Protein AF-A0A2H0SHB3-F1 (afdb_monomer)

Sequence (161 aa):
MRKYKLNNYGFGLVEIVVAVSIISFSIFSLFFIFELSLRAERRTTNNIKASFLLEEGVEVVKIMRDSGWTVSLGSLSSGIDYYLVFDGVSWQVSLIPSLVDNFFERKLIIDDVLRDANDDISDSGVVDSDTKEVTLYVSWQEAGVTTTRSISSYVTNIFNN

Solvent-accessible surface area (backbone atoms only — not comparable to full-atom values): 9254 Å² total; per-residue (Å²): 136,89,81,81,81,83,78,78,89,67,56,66,64,57,52,50,52,52,51,50,49,55,52,50,54,53,51,53,52,50,52,53,53,52,54,53,49,53,51,52,49,52,53,49,52,50,53,51,52,45,50,51,53,45,54,50,48,55,51,49,53,48,51,36,41,75,75,24,25,55,81,38,69,59,61,56,64,62,77,41,75,30,16,81,44,74,79,86,85,52,77,44,78,35,80,61,89,53,55,51,92,80,59,34,38,48,41,36,33,38,34,75,33,25,26,34,98,85,72,44,83,41,102,52,67,47,76,41,82,51,35,33,37,38,38,35,37,34,34,36,80,52,100,91,38,81,45,75,49,73,50,74,47,79,50,64,63,87,74,84,72

Nearest PDB structures (foldseek):
  7tj9-assembly1_B  TM=3.244E-01  e=6.128E+00  Homo sapiens
  4uv3-assembly1_A  TM=2.327E-01  e=8.603E+00  Escherichia coli str. K-12 substr. MC4100

Radius of gyration: 30.63 Å; Cα contacts (8 Å, |Δi|>4): 211; chains: 1; bounding box: 82×26×97 Å

Mean predicted aligned error: 6.49 Å

Structure (mmCIF, N/CA/C/O backbone):
data_AF-A0A2H0SHB3-F1
#
_entry.id   AF-A0A2H0SHB3-F1
#
loop_
_atom_site.group_PDB
_atom_site.id
_atom_site.type_symbol
_atom_site.label_atom_id
_atom_site.label_alt_id
_atom_site.label_comp_id
_atom_site.label_asym_id
_atom_site.label_entity_id
_atom_site.label_seq_id
_atom_site.pdbx_PDB_ins_code
_atom_site.Cartn_x
_atom_site.Cartn_y
_atom_site.Cartn_z
_atom_site.occupancy
_atom_site.B_iso_or_equiv
_atom_site.auth_seq_id
_atom_site.auth_comp_id
_atom_site.auth_asym_id
_atom_site.auth_atom_id
_atom_site.pdbx_PDB_model_num
ATOM 1 N N . MET A 1 1 ? -62.628 8.164 65.314 1.00 48.97 1 MET A N 1
ATOM 2 C CA . MET A 1 1 ? -61.727 7.277 64.542 1.00 48.97 1 MET A CA 1
ATOM 3 C C . MET A 1 1 ? -60.528 8.107 64.083 1.00 48.97 1 MET A C 1
ATOM 5 O O . MET A 1 1 ? -60.706 9.013 63.279 1.00 48.97 1 MET A O 1
ATOM 9 N N . ARG A 1 2 ? -59.344 7.920 64.680 1.00 47.12 2 ARG A N 1
ATOM 10 C CA . ARG A 1 2 ? -58.163 8.768 64.428 1.00 47.12 2 ARG A CA 1
ATOM 11 C C . ARG A 1 2 ? -57.398 8.199 63.225 1.00 47.12 2 ARG A C 1
ATOM 13 O O . ARG A 1 2 ? -56.888 7.089 63.310 1.00 47.12 2 ARG A O 1
ATOM 20 N N . LYS A 1 3 ? -57.378 8.914 62.094 1.00 55.50 3 LYS A N 1
ATOM 21 C CA . LYS A 1 3 ? -56.615 8.516 60.897 1.00 55.50 3 LYS A CA 1
ATOM 22 C C . LYS A 1 3 ? -55.153 8.924 61.078 1.00 55.50 3 LYS A C 1
ATOM 24 O O . LYS A 1 3 ? -54.865 10.108 61.238 1.00 55.50 3 LYS A O 1
ATOM 29 N N . TYR A 1 4 ? -54.245 7.956 61.065 1.00 56.03 4 TYR A N 1
ATOM 30 C CA . TYR A 1 4 ? -52.807 8.212 61.072 1.00 56.03 4 TYR A CA 1
ATOM 31 C C . TYR A 1 4 ? -52.355 8.579 59.653 1.00 56.03 4 TYR A C 1
ATOM 33 O O . TYR A 1 4 ? -52.638 7.851 58.703 1.00 56.03 4 TYR A O 1
ATOM 41 N N . LYS A 1 5 ? -51.682 9.725 59.501 1.00 59.91 5 LYS A N 1
ATOM 42 C CA . LYS A 1 5 ? -50.974 10.096 58.268 1.00 59.91 5 LYS A CA 1
ATOM 43 C C . LYS A 1 5 ? -49.658 9.315 58.253 1.00 59.91 5 LYS A C 1
ATOM 45 O O . LYS A 1 5 ? -48.811 9.547 59.111 1.00 59.91 5 LYS A O 1
ATOM 50 N N . LEU A 1 6 ? -49.508 8.377 57.320 1.00 61.97 6 LEU A N 1
ATOM 51 C CA . LEU A 1 6 ? -48.226 7.722 57.062 1.00 61.97 6 LEU A CA 1
ATOM 52 C C . LEU A 1 6 ? -47.294 8.752 56.411 1.00 61.97 6 LEU A C 1
ATOM 54 O O . LEU A 1 6 ? -47.655 9.382 55.420 1.00 61.97 6 LEU A O 1
ATOM 58 N N . ASN A 1 7 ? -46.130 8.968 57.011 1.00 59.81 7 ASN A N 1
ATOM 59 C CA . ASN A 1 7 ? -45.128 9.907 56.524 1.00 59.81 7 ASN A CA 1
ATOM 60 C C . ASN A 1 7 ? -44.180 9.190 55.540 1.00 59.81 7 ASN A C 1
ATOM 62 O O . ASN A 1 7 ? -43.504 8.237 55.920 1.00 59.81 7 ASN A O 1
ATOM 66 N N . ASN A 1 8 ? -44.118 9.658 54.286 1.00 63.38 8 ASN A N 1
ATOM 67 C CA . ASN A 1 8 ? -43.374 9.058 53.161 1.00 63.38 8 ASN A CA 1
ATOM 68 C C . ASN A 1 8 ? -41.850 9.340 53.179 1.00 63.38 8 ASN A C 1
ATOM 70 O O . ASN A 1 8 ? -41.254 9.624 52.142 1.00 63.38 8 ASN A O 1
ATOM 74 N N . TYR A 1 9 ? -41.180 9.265 54.330 1.00 59.94 9 TYR A N 1
ATOM 75 C CA . TYR A 1 9 ? -39.759 9.649 54.452 1.00 59.94 9 TYR A CA 1
ATOM 76 C C . TYR A 1 9 ? -38.737 8.615 53.928 1.00 59.94 9 TYR A C 1
ATOM 78 O O . TYR A 1 9 ? -37.556 8.714 54.239 1.00 59.94 9 TYR A O 1
ATOM 86 N N . GLY A 1 10 ? -39.160 7.642 53.112 1.00 61.91 10 GLY A N 1
ATOM 87 C CA . GLY A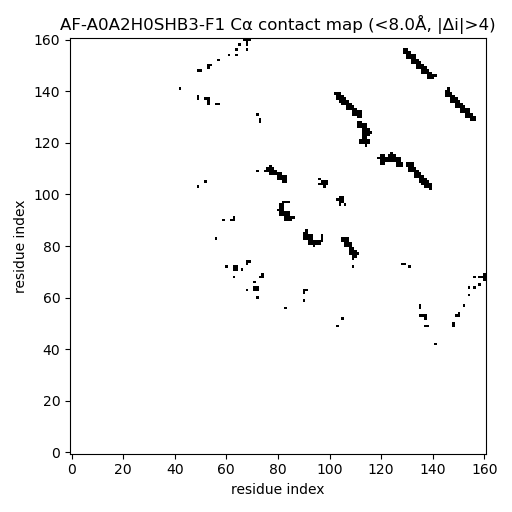 1 10 ? -38.279 6.617 52.525 1.00 61.91 10 GLY A CA 1
ATOM 88 C C . GLY A 1 10 ? -38.216 6.592 50.992 1.00 61.91 10 GLY A C 1
ATOM 89 O O . GLY A 1 10 ? -37.333 5.945 50.440 1.00 61.91 10 GLY A O 1
ATOM 90 N N . PHE A 1 11 ? -39.118 7.288 50.288 1.00 73.75 11 PHE A N 1
ATOM 91 C CA . PHE A 1 11 ? -39.250 7.160 48.827 1.00 73.75 11 PHE A CA 1
ATOM 92 C C . PHE A 1 11 ? -38.209 7.984 48.043 1.00 73.75 11 PHE A C 1
ATOM 94 O O . PHE A 1 11 ? -37.759 7.560 46.983 1.00 73.75 11 PHE A O 1
ATOM 101 N N . GLY A 1 12 ? -37.751 9.116 48.593 1.00 83.19 12 GLY A N 1
ATOM 102 C CA . GLY A 1 12 ? -36.795 10.004 47.913 1.00 83.19 12 GLY A CA 1
ATOM 103 C C . GLY A 1 12 ? -35.398 9.400 47.714 1.00 83.19 12 GLY A C 1
ATOM 104 O O . GLY A 1 12 ? -34.744 9.680 46.716 1.00 83.19 12 GLY A O 1
ATOM 105 N N . LEU A 1 13 ? -34.949 8.522 48.619 1.00 85.81 13 LEU A N 1
ATOM 106 C CA . LEU A 1 13 ? -33.674 7.806 48.464 1.00 85.81 13 LEU A CA 1
ATOM 107 C C . LEU A 1 13 ? -33.702 6.862 47.257 1.00 85.81 13 LEU A C 1
ATOM 109 O O . LEU A 1 13 ? -32.741 6.810 46.495 1.00 85.81 13 LEU A O 1
ATOM 113 N N . VAL A 1 14 ? -34.816 6.151 47.060 1.00 88.88 14 VAL A N 1
ATOM 114 C CA . VAL A 1 14 ? -35.002 5.251 45.913 1.00 88.88 14 VAL A CA 1
ATOM 115 C C . VAL A 1 14 ? -35.024 6.048 44.611 1.00 88.88 14 VAL A C 1
ATOM 117 O O . VAL A 1 14 ? -34.369 5.663 43.649 1.00 88.88 14 VAL A O 1
ATOM 120 N N . GLU A 1 15 ? -35.712 7.188 44.589 1.00 88.50 15 GLU A N 1
ATOM 121 C CA . GLU A 1 15 ? -35.773 8.068 43.420 1.00 88.50 15 GLU A CA 1
ATOM 122 C C . GLU A 1 15 ? -34.396 8.626 43.033 1.00 88.50 15 GLU A C 1
ATOM 124 O O . GLU A 1 15 ? -34.030 8.587 41.859 1.00 88.50 15 GLU A O 1
ATOM 129 N N . ILE A 1 16 ? -33.585 9.049 44.010 1.00 93.25 16 ILE A N 1
ATOM 130 C CA . ILE A 1 16 ? -32.200 9.485 43.768 1.00 93.25 16 ILE A CA 1
ATOM 131 C C . ILE A 1 16 ? -31.364 8.340 43.190 1.00 93.25 16 ILE A C 1
ATOM 133 O O . ILE A 1 16 ? -30.634 8.548 42.225 1.00 93.25 16 ILE A O 1
ATOM 137 N N . VAL A 1 17 ? -31.478 7.126 43.735 1.00 94.94 17 VAL A N 1
ATOM 138 C CA . VAL A 1 17 ? -30.737 5.962 43.221 1.00 94.94 17 VAL A CA 1
ATOM 139 C C . VAL A 1 17 ? -31.135 5.651 41.778 1.00 94.94 17 VAL A C 1
ATOM 141 O O . VAL A 1 17 ? -30.262 5.404 40.944 1.00 94.94 17 VAL A O 1
ATOM 144 N N . VAL A 1 18 ? -32.428 5.707 41.454 1.00 94.88 18 VAL A N 1
ATOM 145 C CA . VAL A 1 18 ? -32.920 5.508 40.084 1.00 94.88 18 VAL A CA 1
ATOM 146 C C . VAL A 1 18 ? -32.402 6.609 39.156 1.00 94.88 18 VAL A C 1
ATOM 148 O O . VAL A 1 18 ? -31.876 6.300 38.088 1.00 94.88 18 VAL A O 1
ATOM 151 N N . ALA A 1 19 ? -32.474 7.875 39.571 1.00 95.25 19 ALA A N 1
ATOM 152 C CA . ALA A 1 19 ? -31.987 9.003 38.783 1.00 95.25 19 ALA A CA 1
ATOM 153 C C . ALA A 1 19 ? -30.479 8.895 38.504 1.00 95.25 19 ALA A C 1
ATOM 155 O O . ALA A 1 19 ? -30.051 9.012 37.355 1.00 95.25 19 ALA A O 1
ATOM 156 N N . VAL A 1 20 ? -29.678 8.597 39.532 1.00 96.69 20 VAL A N 1
ATOM 157 C CA . VAL A 1 20 ? -28.231 8.374 39.395 1.00 96.69 20 VAL A CA 1
ATOM 158 C C . VAL A 1 20 ? -27.957 7.198 38.465 1.00 96.69 20 VAL A C 1
ATOM 160 O O . VAL A 1 20 ? -27.113 7.321 37.586 1.00 96.69 20 VAL A O 1
ATOM 163 N N . SER A 1 21 ? -28.707 6.100 38.583 1.00 96.75 21 SER A N 1
ATOM 164 C CA . SER A 1 21 ? -28.545 4.936 37.703 1.00 96.75 21 SER A CA 1
ATOM 165 C C . SER A 1 21 ? -28.758 5.312 36.235 1.00 96.75 21 SER A C 1
ATOM 167 O O . SER A 1 21 ? -27.916 4.998 35.396 1.00 96.75 21 SER A O 1
ATOM 169 N N . ILE A 1 22 ? -29.835 6.038 35.918 1.00 97.19 22 ILE A N 1
ATOM 170 C CA . ILE A 1 22 ? -30.144 6.476 34.546 1.00 97.19 22 ILE A CA 1
ATOM 171 C C . ILE A 1 22 ? -29.034 7.383 33.996 1.00 97.19 22 ILE A C 1
ATOM 173 O O . ILE A 1 22 ? -28.588 7.206 32.857 1.00 97.19 22 ILE A O 1
ATOM 177 N N . ILE A 1 23 ? -28.557 8.330 34.810 1.00 97.38 23 ILE A N 1
ATOM 178 C CA . ILE A 1 23 ? -27.470 9.239 34.428 1.00 97.38 23 ILE A CA 1
ATOM 179 C C . ILE A 1 23 ? -26.179 8.449 34.189 1.00 97.38 23 ILE A C 1
ATOM 181 O O . ILE A 1 23 ? -25.534 8.632 33.159 1.00 97.38 23 ILE A O 1
ATOM 185 N N . SER A 1 24 ? -25.823 7.526 35.083 1.00 97.19 24 SER A N 1
ATOM 186 C CA . SER A 1 24 ? -24.633 6.685 34.939 1.00 97.19 24 SER A CA 1
ATOM 187 C C . SER A 1 24 ? -24.687 5.827 33.675 1.00 97.19 24 SER A C 1
ATOM 189 O O . SER A 1 24 ? -23.719 5.818 32.918 1.00 97.19 24 SER A O 1
ATOM 191 N N . PHE A 1 25 ? -25.814 5.166 33.388 1.00 97.56 25 PHE A N 1
ATOM 192 C CA . PHE A 1 25 ? -25.984 4.397 32.148 1.00 97.56 25 PHE A CA 1
ATOM 193 C C . PHE A 1 25 ? -25.808 5.265 30.899 1.00 97.56 25 PHE A C 1
ATOM 195 O O . PHE A 1 25 ? -25.151 4.846 29.947 1.00 97.56 25 PHE A O 1
ATOM 202 N N . SER A 1 26 ? -26.346 6.485 30.922 1.00 97.56 26 SER A N 1
ATOM 203 C CA . SER A 1 26 ? -26.208 7.440 29.817 1.00 97.56 26 SER A CA 1
ATOM 204 C C . SER A 1 26 ? -24.755 7.879 29.616 1.00 97.56 26 SER A C 1
ATOM 206 O O . SER A 1 26 ? -24.288 8.005 28.491 1.00 97.56 26 SER A O 1
ATOM 208 N N . ILE A 1 27 ? -24.004 8.074 30.698 1.00 97.88 27 ILE A N 1
ATOM 209 C CA . ILE A 1 27 ? -22.581 8.421 30.620 1.00 97.88 27 ILE A CA 1
ATOM 210 C C . ILE A 1 27 ? -21.766 7.245 30.057 1.00 97.88 27 ILE A C 1
ATOM 212 O O . ILE A 1 27 ? -20.931 7.445 29.176 1.00 97.88 27 ILE A O 1
ATOM 216 N N . PHE A 1 28 ? -22.025 6.013 30.508 1.00 97.94 28 PHE A N 1
ATOM 217 C CA . PHE A 1 28 ? -21.331 4.827 29.994 1.00 97.94 28 PHE A CA 1
ATOM 218 C C . PHE A 1 28 ? -21.587 4.588 28.503 1.00 97.94 28 PHE A C 1
ATOM 220 O O . PHE A 1 28 ? -20.657 4.235 27.777 1.00 97.94 28 PHE A O 1
ATOM 227 N N . SER A 1 29 ? -22.815 4.809 28.024 1.00 97.62 29 SER A N 1
ATOM 228 C CA . SER A 1 29 ? -23.120 4.660 26.597 1.00 97.62 29 SER A CA 1
ATOM 229 C C . SER A 1 29 ? -22.378 5.690 25.742 1.00 97.62 29 SER A C 1
ATOM 231 O O . SER A 1 29 ? -21.839 5.337 24.692 1.00 97.62 29 SER A O 1
ATOM 233 N N . LEU A 1 30 ? -22.260 6.934 26.214 1.00 97.88 30 LEU A N 1
ATOM 234 C CA . LEU A 1 30 ? -21.475 7.969 25.538 1.00 97.88 30 LEU A CA 1
ATOM 235 C C . LEU A 1 30 ? -19.984 7.626 25.493 1.00 97.88 30 LEU A C 1
ATOM 237 O O . LEU A 1 30 ? -19.363 7.788 24.443 1.00 97.88 30 LEU A O 1
ATOM 241 N N . PHE A 1 31 ? -19.416 7.106 26.585 1.00 97.81 31 PHE A N 1
ATOM 242 C CA . PHE A 1 31 ? -18.022 6.652 26.594 1.00 97.81 31 PHE A CA 1
ATOM 243 C C . PHE A 1 31 ? -17.771 5.537 25.577 1.00 97.81 31 PHE A C 1
ATOM 245 O O . PHE A 1 31 ? -16.775 5.580 24.856 1.00 97.81 31 PHE A O 1
ATOM 252 N N . PHE A 1 32 ? -18.693 4.580 25.472 1.00 97.50 32 PHE A N 1
ATOM 253 C CA . PHE A 1 32 ? -18.594 3.506 24.488 1.00 97.50 32 PHE A CA 1
ATOM 254 C C . PHE A 1 32 ? -18.628 4.033 23.045 1.00 97.50 32 PHE A C 1
ATOM 256 O O . PHE A 1 32 ? -17.798 3.649 22.220 1.00 97.50 32 PHE A O 1
ATOM 263 N N . ILE A 1 33 ? -19.551 4.953 22.737 1.00 97.81 33 ILE A N 1
ATOM 264 C CA . ILE A 1 33 ? -19.640 5.578 21.407 1.00 97.81 33 ILE A CA 1
ATOM 265 C C . ILE A 1 33 ? -18.370 6.371 21.096 1.00 97.81 33 ILE A C 1
ATOM 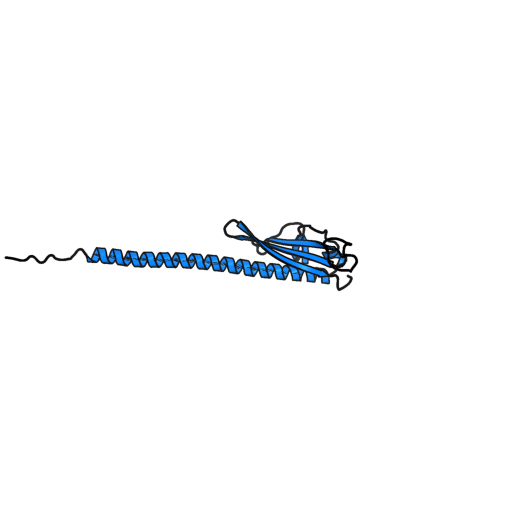267 O O . ILE A 1 33 ? -17.852 6.295 19.985 1.00 97.81 33 ILE A O 1
ATOM 271 N N . PHE A 1 34 ? -17.845 7.112 22.070 1.00 97.88 34 PHE A N 1
ATOM 272 C CA . PHE A 1 34 ? -16.616 7.877 21.898 1.00 97.88 34 PHE A CA 1
ATOM 273 C C . PHE A 1 34 ? -15.422 6.975 21.561 1.00 97.88 34 PHE A C 1
ATOM 275 O O . PHE A 1 34 ? -14.674 7.261 20.625 1.00 97.88 34 PHE A O 1
ATOM 282 N N . GLU A 1 35 ? -15.272 5.848 22.259 1.00 96.94 35 GLU A N 1
ATOM 283 C CA . GLU A 1 35 ? -14.223 4.876 21.955 1.00 96.94 35 GLU A CA 1
ATOM 284 C C . GLU A 1 35 ? -14.382 4.279 20.548 1.00 96.94 35 GLU A C 1
ATOM 286 O O . GLU A 1 35 ? -13.403 4.166 19.805 1.00 96.94 35 GLU A O 1
ATOM 291 N N . LEU A 1 36 ? -15.613 3.936 20.157 1.00 96.81 36 LEU A N 1
ATOM 292 C CA . LEU A 1 36 ? -15.907 3.439 18.814 1.00 96.81 36 LEU A CA 1
ATOM 293 C C . LEU A 1 36 ? -15.520 4.463 17.736 1.00 96.81 36 LEU A C 1
ATOM 295 O O . LEU A 1 36 ? -14.879 4.096 16.750 1.00 96.81 36 LEU A O 1
ATOM 299 N N . SER A 1 37 ? -15.844 5.739 17.948 1.00 97.81 37 SER A N 1
ATOM 300 C CA . SER A 1 37 ? -15.488 6.834 17.041 1.00 97.81 37 SER A CA 1
ATOM 301 C C . SER A 1 37 ? -13.975 6.997 16.902 1.00 97.81 37 SER A C 1
ATOM 303 O O . SER A 1 37 ? -13.477 7.050 15.780 1.00 97.81 37 SER A O 1
ATOM 305 N N . LEU A 1 38 ? -13.220 6.980 18.007 1.00 96.62 38 LEU A N 1
ATOM 306 C CA . LEU A 1 38 ? -11.753 7.062 17.961 1.00 96.62 38 LEU A CA 1
ATOM 307 C C . LEU A 1 38 ? -11.126 5.884 17.204 1.00 96.62 38 LEU A C 1
ATOM 309 O O . LEU A 1 38 ? -10.149 6.052 16.471 1.00 96.62 38 LEU A O 1
ATOM 313 N N . ARG A 1 39 ? -11.673 4.674 17.364 1.00 94.94 39 ARG A N 1
ATOM 314 C CA . ARG A 1 39 ? -11.215 3.496 16.612 1.00 94.94 39 ARG A CA 1
ATOM 315 C C . ARG A 1 39 ? -11.500 3.650 15.114 1.00 94.94 39 ARG A C 1
ATOM 317 O O . ARG A 1 39 ? -10.623 3.361 14.301 1.00 94.94 39 ARG A O 1
ATOM 324 N N . ALA A 1 40 ? -12.687 4.137 14.751 1.00 96.12 40 ALA A N 1
ATOM 325 C CA . ALA A 1 40 ? -13.062 4.396 13.361 1.00 96.12 40 ALA A CA 1
ATOM 326 C C . ALA A 1 40 ? -12.196 5.494 12.715 1.00 96.12 40 ALA A C 1
ATOM 328 O O . ALA A 1 40 ? -11.764 5.351 11.569 1.00 96.12 40 ALA A O 1
ATOM 329 N N . GLU A 1 41 ? -11.878 6.553 13.458 1.00 97.12 41 GLU A N 1
ATOM 330 C CA . GLU A 1 41 ? -11.008 7.642 13.009 1.00 97.12 41 GLU A CA 1
ATOM 331 C C . GLU A 1 41 ? -9.574 7.161 12.749 1.00 97.12 41 GLU A C 1
ATOM 333 O O . GLU A 1 41 ? -9.008 7.439 11.689 1.00 97.12 41 GLU A O 1
ATOM 338 N N . ARG A 1 42 ? -8.999 6.370 13.667 1.00 94.50 42 ARG A N 1
ATOM 339 C CA . ARG A 1 42 ? -7.661 5.777 13.488 1.00 94.50 42 ARG A CA 1
ATOM 340 C C . ARG A 1 42 ? -7.604 4.870 12.264 1.00 94.50 42 ARG A C 1
ATOM 342 O O . ARG A 1 42 ? -6.675 4.975 11.469 1.00 94.50 42 ARG A O 1
ATOM 349 N N . ARG A 1 43 ? -8.623 4.027 12.077 1.00 95.38 43 ARG A N 1
ATOM 350 C CA . ARG A 1 43 ? -8.755 3.169 10.892 1.00 95.38 43 ARG A CA 1
ATOM 351 C C . ARG A 1 43 ? -8.821 3.989 9.608 1.00 95.38 43 ARG A C 1
ATOM 353 O O . ARG A 1 43 ? -8.135 3.681 8.637 1.00 95.38 43 ARG A O 1
ATOM 360 N N . THR A 1 44 ? -9.622 5.049 9.595 1.00 96.75 44 THR A N 1
ATOM 361 C CA . THR A 1 44 ? -9.749 5.937 8.430 1.00 96.75 44 THR A CA 1
ATOM 362 C C . THR A 1 44 ? -8.420 6.619 8.118 1.00 96.75 44 THR A C 1
ATOM 364 O O . THR A 1 44 ? -7.954 6.566 6.984 1.00 96.75 44 THR A O 1
ATOM 367 N N . THR A 1 45 ? -7.755 7.160 9.139 1.00 97.06 45 THR A N 1
ATOM 368 C CA . THR A 1 45 ? -6.422 7.765 9.017 1.00 97.06 45 THR A CA 1
ATOM 369 C C . THR A 1 45 ? -5.400 6.782 8.447 1.00 97.06 45 THR A C 1
ATOM 371 O O . THR A 1 45 ? -4.660 7.138 7.534 1.00 97.06 45 THR A O 1
ATOM 374 N N . ASN A 1 46 ? -5.371 5.537 8.931 1.00 97.06 46 ASN A N 1
ATOM 375 C CA . ASN A 1 46 ? -4.447 4.520 8.424 1.00 97.06 46 ASN A CA 1
ATOM 376 C C . ASN A 1 46 ? -4.724 4.164 6.958 1.00 97.06 46 ASN A C 1
ATOM 378 O O . ASN A 1 46 ? -3.781 4.045 6.183 1.00 97.06 46 ASN A O 1
ATOM 382 N N . ASN A 1 47 ? -5.995 4.059 6.552 1.00 96.88 47 ASN A N 1
ATOM 383 C CA . ASN A 1 47 ? -6.348 3.826 5.147 1.00 96.88 47 ASN A CA 1
ATOM 384 C C . ASN A 1 47 ? -5.927 4.997 4.242 1.00 96.88 47 ASN A C 1
ATOM 386 O O . ASN A 1 47 ? -5.422 4.766 3.144 1.00 96.88 47 ASN A O 1
ATOM 390 N N . ILE A 1 48 ? -6.098 6.242 4.700 1.00 97.94 48 ILE A N 1
ATOM 391 C CA . ILE A 1 48 ? -5.657 7.437 3.965 1.00 97.94 48 ILE A CA 1
ATOM 392 C C . ILE A 1 48 ? -4.131 7.434 3.813 1.00 97.94 48 ILE A C 1
ATOM 394 O O . ILE A 1 48 ? -3.629 7.574 2.703 1.00 97.94 48 ILE A O 1
ATOM 398 N N . LYS A 1 49 ? -3.389 7.199 4.904 1.00 98.06 49 LYS A N 1
ATOM 399 C CA . LYS A 1 49 ? -1.921 7.098 4.868 1.00 98.06 49 LYS A CA 1
ATOM 400 C C . LYS A 1 49 ? -1.446 5.992 3.931 1.00 98.06 49 LYS A C 1
ATOM 402 O O . LYS A 1 49 ? -0.564 6.233 3.119 1.00 98.06 49 LYS A O 1
ATOM 407 N N . ALA A 1 50 ? -2.053 4.808 3.999 1.00 98.12 50 ALA A N 1
ATOM 408 C CA . ALA A 1 50 ? -1.713 3.709 3.104 1.00 98.12 50 ALA A CA 1
ATOM 409 C C . ALA A 1 50 ? -1.954 4.066 1.629 1.00 98.12 50 ALA A C 1
ATOM 411 O O . ALA A 1 50 ? -1.140 3.713 0.785 1.00 98.12 50 ALA A O 1
ATOM 412 N N . SE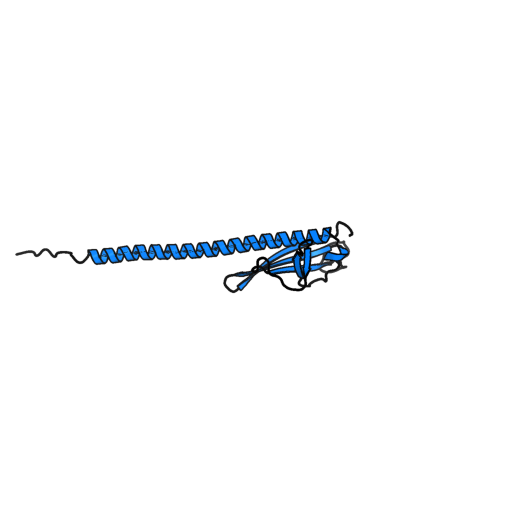R A 1 51 ? -3.026 4.805 1.326 1.00 98.12 51 SER A N 1
ATOM 413 C CA . SER A 1 51 ? -3.314 5.272 -0.038 1.00 98.12 51 SER A CA 1
ATOM 414 C C . SER A 1 51 ? -2.255 6.263 -0.528 1.00 98.12 51 SER A C 1
ATOM 416 O O . SER A 1 51 ? -1.718 6.083 -1.615 1.00 98.12 51 SER A O 1
ATOM 418 N N . PHE A 1 52 ? -1.862 7.234 0.304 1.00 98.12 52 PHE A N 1
ATOM 419 C CA . PHE A 1 52 ? -0.764 8.147 -0.030 1.00 98.12 52 PHE A CA 1
ATOM 420 C C . PHE A 1 52 ? 0.573 7.423 -0.215 1.00 98.12 52 PHE A C 1
ATOM 422 O O . PHE A 1 52 ? 1.319 7.756 -1.126 1.00 98.12 52 PHE A O 1
ATOM 429 N N . LEU A 1 53 ? 0.872 6.406 0.599 1.00 97.94 53 LEU A N 1
ATOM 430 C CA . LEU A 1 53 ? 2.096 5.610 0.453 1.00 97.94 53 LEU A CA 1
ATOM 431 C C . LEU A 1 53 ? 2.123 4.784 -0.838 1.00 97.94 53 LEU A C 1
ATOM 433 O O . LEU A 1 53 ? 3.206 4.556 -1.386 1.00 97.94 53 LEU A O 1
ATOM 437 N N . LEU A 1 54 ? 0.958 4.328 -1.308 1.00 98.50 54 LEU A N 1
ATOM 438 C CA . LEU A 1 54 ? 0.809 3.660 -2.601 1.00 98.50 54 LEU A CA 1
ATOM 439 C C . LEU A 1 54 ? 1.037 4.642 -3.754 1.00 98.50 54 LEU A C 1
ATOM 441 O O . LEU A 1 54 ? 1.822 4.340 -4.649 1.00 98.50 54 LEU A O 1
ATOM 445 N N . GLU A 1 55 ? 0.406 5.819 -3.708 1.00 97.38 55 GLU A N 1
ATOM 446 C CA . GLU A 1 55 ? 0.602 6.882 -4.703 1.00 97.38 55 GLU A CA 1
ATOM 447 C C . GLU A 1 55 ? 2.065 7.338 -4.759 1.00 97.38 55 GLU A C 1
ATOM 449 O O . GLU A 1 55 ? 2.662 7.371 -5.834 1.00 97.38 55 GLU A O 1
ATOM 454 N N . GLU A 1 56 ? 2.680 7.598 -3.603 1.00 96.56 56 GLU A N 1
ATOM 455 C CA . GLU A 1 56 ? 4.105 7.920 -3.502 1.00 96.56 56 GLU A CA 1
ATOM 456 C C . GLU A 1 56 ? 4.960 6.808 -4.114 1.00 96.56 56 GLU A C 1
ATOM 458 O O . GLU A 1 56 ? 5.876 7.093 -4.876 1.00 96.56 56 GLU A O 1
ATOM 463 N N . GLY A 1 57 ? 4.646 5.538 -3.839 1.00 96.75 57 GLY A N 1
ATOM 464 C CA . GLY A 1 57 ? 5.368 4.408 -4.417 1.00 96.75 57 GLY A CA 1
ATOM 465 C C . GLY A 1 57 ? 5.340 4.404 -5.949 1.00 96.75 57 GLY A C 1
ATOM 466 O O . GLY A 1 57 ? 6.370 4.157 -6.574 1.00 96.75 57 GLY A O 1
ATOM 467 N N . VAL A 1 58 ? 4.193 4.716 -6.561 1.00 96.94 58 VAL A N 1
ATOM 468 C CA . VAL A 1 58 ? 4.069 4.800 -8.026 1.00 96.94 58 VAL A CA 1
ATOM 469 C C . VAL A 1 58 ? 4.919 5.947 -8.573 1.00 96.94 58 VAL A C 1
ATOM 471 O O . VAL A 1 58 ? 5.600 5.784 -9.585 1.00 96.94 58 VAL A O 1
ATOM 474 N N . GLU A 1 59 ? 4.927 7.096 -7.899 1.00 96.44 59 GLU A N 1
ATOM 475 C CA . GLU A 1 59 ? 5.769 8.229 -8.294 1.00 96.44 59 GLU A CA 1
ATOM 476 C C . GLU A 1 59 ? 7.261 7.933 -8.114 1.00 96.44 59 GLU A C 1
ATOM 478 O O . GLU A 1 59 ? 8.060 8.275 -8.982 1.00 96.44 59 GLU A O 1
ATOM 483 N N . VAL A 1 60 ? 7.651 7.214 -7.059 1.00 96.50 60 VAL A N 1
ATOM 484 C CA . VAL A 1 60 ? 9.031 6.743 -6.871 1.00 96.50 60 VAL A CA 1
ATOM 485 C C . VAL A 1 60 ? 9.468 5.851 -8.029 1.00 96.50 60 VAL A C 1
ATOM 487 O O . VAL A 1 60 ? 10.549 6.045 -8.580 1.00 96.50 60 VAL A O 1
ATOM 490 N N . VAL A 1 61 ? 8.621 4.913 -8.450 1.00 96.56 61 VAL A N 1
ATOM 491 C CA . VAL A 1 61 ? 8.902 4.045 -9.601 1.00 96.56 61 VAL A CA 1
ATOM 492 C C . VAL A 1 61 ? 9.082 4.872 -10.881 1.00 96.56 61 VAL A C 1
ATOM 494 O O . VAL A 1 61 ? 10.005 4.612 -11.652 1.00 96.56 61 VAL A O 1
ATOM 497 N N . LYS A 1 62 ? 8.266 5.912 -11.097 1.00 95.38 62 LYS A N 1
ATOM 498 C CA . LYS A 1 62 ? 8.445 6.838 -12.230 1.00 95.38 62 LYS A CA 1
ATOM 499 C C . LYS A 1 62 ? 9.744 7.637 -12.124 1.00 95.38 62 LYS A C 1
ATOM 501 O O . LYS A 1 62 ? 10.446 7.760 -13.118 1.00 95.38 62 LYS A O 1
ATOM 506 N N . ILE A 1 63 ? 10.112 8.121 -10.938 1.00 95.31 63 ILE A N 1
ATOM 507 C CA . ILE A 1 63 ? 11.400 8.796 -10.713 1.00 95.31 63 ILE A CA 1
ATOM 508 C C . ILE A 1 63 ? 12.566 7.856 -11.048 1.00 95.31 63 ILE A C 1
ATOM 510 O O . ILE A 1 63 ? 13.538 8.280 -11.675 1.00 95.31 63 ILE A O 1
ATOM 514 N N . MET A 1 64 ? 12.475 6.579 -10.663 1.00 94.75 64 MET A N 1
ATOM 515 C CA . MET A 1 64 ? 13.489 5.575 -10.991 1.00 94.75 64 MET A CA 1
ATOM 516 C C . MET A 1 64 ? 13.589 5.348 -12.504 1.00 94.75 64 MET A C 1
ATOM 518 O O . MET A 1 64 ? 14.695 5.402 -13.037 1.00 94.75 64 MET A O 1
ATOM 522 N N . ARG A 1 65 ? 12.451 5.198 -13.203 1.00 94.94 65 ARG A N 1
ATOM 523 C CA . ARG A 1 65 ? 12.403 5.165 -14.678 1.00 94.94 65 ARG A CA 1
ATOM 524 C C . ARG A 1 65 ? 13.130 6.373 -15.270 1.00 94.94 65 ARG A C 1
ATOM 526 O O . ARG A 1 65 ? 13.997 6.209 -16.121 1.00 94.94 65 ARG A O 1
ATOM 533 N N . ASP A 1 66 ? 12.780 7.574 -14.821 1.00 94.44 66 ASP A N 1
ATOM 534 C CA . ASP A 1 66 ? 13.304 8.829 -15.372 1.00 94.44 66 ASP A CA 1
ATOM 535 C C . ASP A 1 66 ? 14.814 8.964 -15.134 1.00 94.44 66 ASP A C 1
ATOM 537 O O . ASP A 1 66 ? 15.527 9.530 -15.962 1.00 94.44 66 ASP A O 1
ATOM 541 N N . SER A 1 67 ? 15.314 8.394 -14.035 1.00 92.19 67 SER A N 1
ATOM 542 C CA . SER A 1 67 ? 16.736 8.408 -13.674 1.00 92.19 67 SER A CA 1
ATOM 543 C C . SER A 1 67 ? 17.588 7.418 -14.483 1.00 92.19 67 SER A C 1
ATOM 545 O O . SER A 1 67 ? 18.811 7.553 -14.492 1.00 92.19 67 SER A O 1
ATOM 547 N N . GLY A 1 68 ? 16.973 6.448 -15.166 1.00 93.56 68 GLY A N 1
ATOM 548 C CA . GLY A 1 68 ? 17.656 5.476 -16.023 1.00 93.56 68 GLY A CA 1
ATOM 549 C C . GLY A 1 68 ? 16.951 4.125 -16.018 1.00 93.56 68 GLY A C 1
ATOM 550 O O . GLY A 1 68 ? 17.080 3.376 -15.048 1.00 93.56 68 GLY A O 1
ATOM 551 N N . TRP A 1 69 ? 16.230 3.786 -17.087 1.00 94.50 69 TRP A N 1
ATOM 552 C CA . TRP A 1 69 ? 15.457 2.545 -17.190 1.00 94.50 69 TRP A CA 1
ATOM 553 C C . TRP A 1 69 ? 16.335 1.302 -17.064 1.00 94.50 69 TRP A C 1
ATOM 555 O O . TRP A 1 69 ? 16.080 0.442 -16.217 1.00 94.50 69 TRP A O 1
ATOM 565 N N . THR A 1 70 ? 17.400 1.234 -17.865 1.00 92.12 70 THR A N 1
ATOM 566 C CA . THR A 1 70 ? 18.246 0.039 -18.006 1.00 92.12 70 THR A CA 1
ATOM 567 C C . THR A 1 70 ? 18.922 -0.365 -16.693 1.00 92.12 70 THR A C 1
ATOM 569 O O . THR A 1 70 ? 19.092 -1.550 -16.422 1.00 92.12 70 THR A O 1
ATOM 572 N N . VAL A 1 71 ? 19.297 0.613 -15.864 1.00 88.62 71 VAL A N 1
ATOM 573 C CA . VAL A 1 71 ? 19.986 0.394 -14.577 1.00 88.62 71 VAL A CA 1
ATOM 574 C C . VAL A 1 71 ? 19.035 0.279 -13.386 1.00 88.62 71 VAL A C 1
ATOM 576 O O . VAL A 1 71 ? 19.464 -0.120 -12.306 1.00 88.62 71 VAL A O 1
ATOM 579 N N . SER A 1 72 ? 17.764 0.645 -13.563 1.00 90.19 72 SER A N 1
ATOM 580 C CA . SER A 1 72 ? 16.735 0.564 -12.529 1.00 90.19 72 SER A CA 1
ATOM 581 C C . SER A 1 72 ? 15.730 -0.533 -12.883 1.00 90.19 72 SER A C 1
ATOM 583 O O . SER A 1 72 ? 16.082 -1.710 -12.828 1.00 90.19 72 SER A O 1
ATOM 585 N N . LEU A 1 73 ? 14.509 -0.169 -13.280 1.00 90.19 73 LEU A N 1
ATOM 586 C CA . LEU A 1 73 ? 13.380 -1.069 -13.520 1.00 90.19 73 LEU A CA 1
ATOM 587 C C . LEU A 1 73 ? 13.688 -2.164 -14.549 1.00 90.19 73 LEU A C 1
ATOM 589 O O . LEU A 1 73 ? 13.280 -3.303 -14.351 1.00 90.19 73 LEU A O 1
ATOM 593 N N . GLY A 1 74 ? 14.434 -1.847 -15.611 1.00 88.44 74 GLY A N 1
ATOM 594 C CA . GLY A 1 74 ? 14.778 -2.801 -16.667 1.00 88.44 74 GLY A CA 1
ATOM 595 C C . GLY A 1 74 ? 15.737 -3.914 -16.227 1.00 88.44 74 GLY A C 1
ATOM 596 O O . GLY A 1 74 ? 15.788 -4.957 -16.873 1.00 88.44 74 GLY A O 1
ATOM 597 N N . SER A 1 75 ? 16.475 -3.717 -15.128 1.00 90.75 75 SER A N 1
ATOM 598 C CA . SER A 1 75 ? 17.420 -4.707 -14.581 1.00 90.75 75 SER A CA 1
ATOM 599 C C . SER A 1 75 ? 16.825 -5.613 -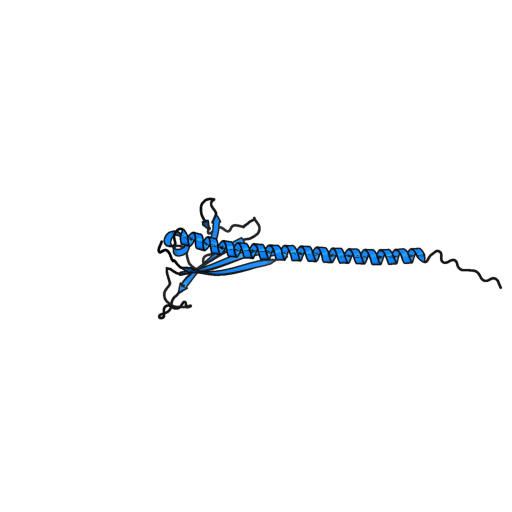13.499 1.00 9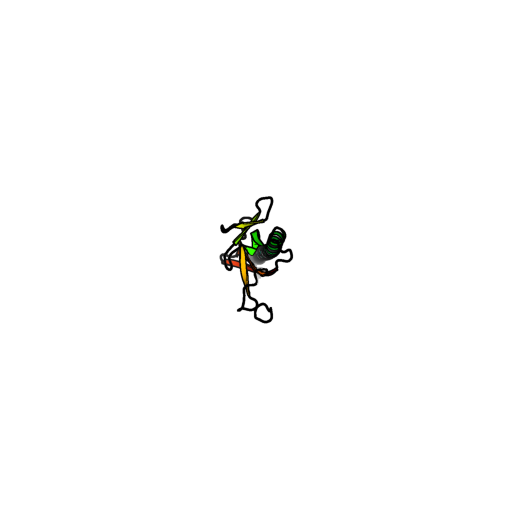0.75 75 SER A C 1
ATOM 601 O O . SER A 1 75 ? 17.466 -6.584 -13.089 1.00 90.75 75 SER A O 1
ATOM 603 N N . LEU A 1 76 ? 15.628 -5.285 -13.007 1.00 94.00 76 LEU A N 1
ATOM 604 C CA . LEU A 1 76 ? 14.979 -6.011 -11.920 1.00 94.00 76 LEU A CA 1
ATOM 605 C C . LEU A 1 76 ? 14.289 -7.271 -12.452 1.00 94.00 76 LEU A C 1
ATOM 607 O O . LEU A 1 76 ? 13.744 -7.290 -13.553 1.00 94.00 76 LEU A O 1
ATOM 611 N N . SER A 1 77 ? 14.326 -8.335 -11.654 1.00 95.50 77 SER A N 1
ATOM 612 C CA . SER A 1 77 ? 13.732 -9.621 -12.010 1.00 95.50 77 SER A CA 1
ATOM 613 C C . SER A 1 77 ? 12.222 -9.602 -11.786 1.00 95.50 77 SER A C 1
ATOM 615 O O . SER A 1 77 ? 11.758 -9.154 -10.736 1.00 95.50 77 SER A O 1
ATOM 617 N N . SER A 1 78 ? 11.475 -10.165 -12.736 1.00 96.31 78 SER A N 1
ATOM 618 C CA . SER A 1 78 ? 10.022 -10.324 -12.635 1.00 96.31 78 SER A CA 1
ATOM 619 C C . SER A 1 78 ? 9.612 -11.141 -11.403 1.00 96.31 78 SER A C 1
ATOM 621 O O . SER A 1 78 ? 10.256 -12.141 -11.072 1.00 96.31 78 SER A O 1
ATOM 623 N N . GLY A 1 79 ? 8.514 -10.752 -10.754 1.00 95.94 79 GLY A N 1
ATOM 624 C CA . GLY A 1 79 ? 7.860 -11.511 -9.684 1.00 95.94 79 GLY A CA 1
ATOM 625 C C . GLY A 1 79 ? 8.603 -11.534 -8.345 1.00 95.94 79 GLY A C 1
ATOM 626 O O . GLY A 1 79 ? 8.260 -12.329 -7.467 1.00 95.94 79 GLY A O 1
ATOM 627 N N . ILE A 1 80 ? 9.632 -10.700 -8.174 1.00 97.06 80 ILE A N 1
ATOM 628 C CA . ILE A 1 80 ? 10.400 -10.607 -6.929 1.00 97.06 80 ILE A CA 1
ATOM 629 C C . ILE A 1 80 ? 9.837 -9.515 -6.016 1.00 97.06 80 ILE A C 1
ATOM 631 O O . ILE A 1 80 ? 9.464 -8.430 -6.459 1.00 97.06 80 ILE A O 1
ATOM 635 N N . ASP A 1 81 ? 9.825 -9.815 -4.716 1.00 97.00 81 ASP A N 1
ATOM 636 C CA . ASP A 1 81 ? 9.487 -8.869 -3.659 1.00 97.00 81 ASP A CA 1
ATOM 637 C C . ASP A 1 81 ? 10.642 -7.881 -3.431 1.00 97.00 81 ASP A C 1
ATOM 639 O O . ASP A 1 81 ? 11.724 -8.238 -2.956 1.00 97.00 81 ASP A O 1
ATOM 643 N N . TYR A 1 82 ? 10.379 -6.617 -3.742 1.00 97.12 82 TYR A N 1
ATOM 644 C CA . TYR A 1 82 ? 11.291 -5.495 -3.590 1.00 97.12 82 TYR A CA 1
ATOM 645 C C . TYR A 1 82 ? 10.765 -4.467 -2.582 1.00 97.12 82 TYR A C 1
ATOM 647 O O . TYR A 1 82 ? 9.567 -4.361 -2.323 1.00 97.12 82 TYR A O 1
ATOM 655 N N . TYR A 1 83 ? 11.670 -3.658 -2.037 1.00 96.56 83 TYR A N 1
ATOM 656 C CA . TYR A 1 83 ? 11.379 -2.623 -1.047 1.00 96.56 83 TYR A CA 1
ATOM 657 C C . TYR A 1 83 ? 12.008 -1.295 -1.458 1.00 96.56 83 TYR A C 1
ATOM 659 O O . TYR A 1 83 ? 13.175 -1.247 -1.844 1.00 96.56 83 TYR A O 1
ATOM 667 N N . LEU A 1 84 ? 11.238 -0.212 -1.364 1.00 94.75 84 LEU A N 1
ATOM 668 C CA . LEU A 1 84 ? 11.690 1.132 -1.729 1.00 94.75 84 LEU A CA 1
ATOM 669 C C . LEU A 1 84 ? 12.455 1.778 -0.572 1.00 94.75 84 LEU A C 1
ATOM 671 O O . LEU A 1 84 ? 11.918 1.915 0.530 1.00 94.75 84 LEU A O 1
ATOM 675 N N . VAL A 1 85 ? 13.683 2.220 -0.834 1.00 93.12 85 VAL A N 1
ATOM 676 C CA . VAL A 1 85 ? 14.558 2.872 0.148 1.00 93.12 85 VA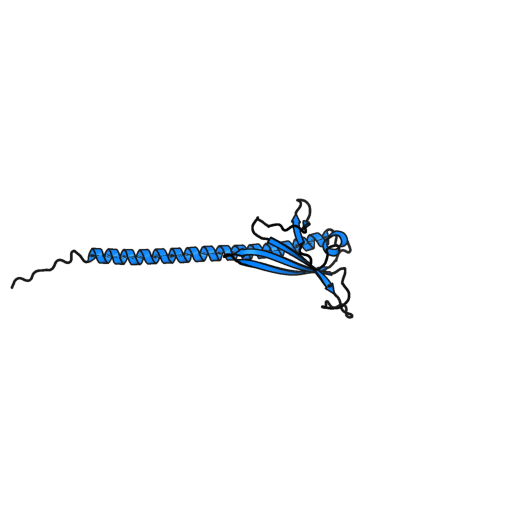L A CA 1
ATOM 677 C C . VAL A 1 85 ? 15.078 4.184 -0.427 1.00 93.12 85 VAL A C 1
ATOM 679 O O . VAL A 1 85 ? 15.524 4.232 -1.569 1.00 93.12 85 VAL A O 1
ATOM 682 N N . PHE A 1 86 ? 15.031 5.246 0.373 1.00 91.69 86 PHE A N 1
ATOM 683 C CA . PHE A 1 86 ? 15.647 6.525 0.038 1.00 91.69 86 PHE A CA 1
ATOM 684 C C . PHE A 1 86 ? 16.967 6.667 0.797 1.00 91.69 86 PHE A C 1
ATOM 686 O O . PHE A 1 86 ? 16.982 6.594 2.026 1.00 91.69 86 PHE A O 1
ATOM 693 N N . ASP A 1 87 ? 18.068 6.867 0.076 1.00 89.69 87 ASP A N 1
ATOM 694 C CA . ASP A 1 87 ? 19.416 6.970 0.659 1.00 89.69 87 ASP A CA 1
ATOM 695 C C . ASP A 1 87 ? 19.816 8.411 1.045 1.00 89.69 87 ASP A C 1
ATOM 697 O O . ASP A 1 87 ? 20.920 8.647 1.536 1.00 89.69 87 ASP A O 1
ATOM 701 N N . GLY A 1 88 ? 18.915 9.381 0.848 1.00 91.44 88 GLY A N 1
ATOM 702 C CA . GLY A 1 88 ? 19.169 10.812 1.047 1.00 91.44 88 GLY A CA 1
ATOM 703 C C . GLY A 1 88 ? 19.424 11.582 -0.251 1.00 91.44 88 GLY A C 1
ATOM 704 O O . GLY A 1 88 ? 19.340 12.810 -0.249 1.00 91.44 88 GLY A O 1
ATOM 705 N N . VAL A 1 89 ? 19.697 10.882 -1.353 1.00 90.94 89 VAL A N 1
ATOM 706 C CA . VAL A 1 89 ? 19.975 11.460 -2.675 1.00 90.94 89 VAL A CA 1
ATOM 707 C C . VAL A 1 89 ? 19.039 10.884 -3.734 1.00 90.94 89 VAL A C 1
ATOM 709 O O . VAL A 1 89 ? 18.501 11.629 -4.550 1.00 90.94 89 VAL A O 1
ATOM 712 N N . SER A 1 90 ? 18.834 9.569 -3.722 1.00 90.94 90 SER A N 1
ATOM 713 C CA . SER A 1 90 ? 18.106 8.826 -4.742 1.00 90.94 90 SER A CA 1
ATOM 714 C C . SER A 1 90 ? 17.235 7.726 -4.141 1.00 90.94 90 SER A C 1
ATOM 716 O O . SER A 1 90 ? 17.442 7.258 -3.018 1.00 90.94 90 SER A O 1
ATOM 718 N N . TRP A 1 91 ? 16.229 7.323 -4.912 1.00 94.06 91 TRP A N 1
ATOM 719 C CA . TRP A 1 91 ? 15.428 6.151 -4.601 1.00 94.06 91 TRP A CA 1
ATOM 720 C C . TRP A 1 91 ? 16.094 4.896 -5.143 1.00 94.06 91 TRP A C 1
ATOM 722 O O . TRP A 1 91 ? 16.528 4.853 -6.294 1.00 94.06 91 TRP A O 1
ATOM 732 N N . GLN A 1 92 ? 16.141 3.872 -4.301 1.00 92.19 92 GLN A N 1
ATOM 733 C CA . GLN A 1 92 ? 16.717 2.577 -4.603 1.00 92.19 92 GLN A CA 1
ATOM 734 C C . GLN A 1 92 ? 15.752 1.461 -4.226 1.00 92.19 92 GLN A C 1
ATOM 736 O O . GLN A 1 92 ? 14.836 1.625 -3.415 1.00 92.19 92 GLN A O 1
ATOM 741 N N . VAL A 1 93 ? 16.000 0.300 -4.818 1.00 93.94 93 VAL A N 1
ATOM 742 C CA . VAL A 1 93 ? 15.302 -0.936 -4.504 1.00 93.94 93 VAL A CA 1
ATOM 743 C C . VAL A 1 93 ? 16.200 -1.820 -3.643 1.00 93.94 93 VAL A C 1
ATOM 745 O O . VAL A 1 93 ? 17.389 -1.979 -3.906 1.00 93.94 93 VAL A O 1
ATOM 748 N N . SER A 1 94 ? 15.609 -2.401 -2.607 1.00 94.31 94 SER A N 1
ATOM 749 C CA . SER A 1 94 ? 16.227 -3.333 -1.671 1.00 94.31 94 SER A CA 1
ATOM 750 C C . SER A 1 94 ? 15.467 -4.659 -1.672 1.00 94.31 94 SER A C 1
ATOM 752 O O . SER A 1 94 ? 14.263 -4.693 -1.905 1.00 94.31 94 SER A O 1
ATOM 754 N N . LEU A 1 95 ? 16.162 -5.753 -1.363 1.00 95.62 95 LEU A N 1
ATOM 755 C CA . LEU A 1 95 ? 15.549 -7.056 -1.061 1.00 95.62 95 LEU A CA 1
ATOM 756 C C . LEU A 1 95 ? 15.279 -7.239 0.440 1.00 95.62 95 LEU A C 1
ATOM 758 O O . LEU A 1 95 ? 14.718 -8.246 0.862 1.00 95.62 95 LEU A O 1
ATOM 762 N N . ILE A 1 96 ? 15.725 -6.288 1.262 1.00 94.94 96 ILE A N 1
ATOM 763 C CA . ILE A 1 96 ? 15.553 -6.317 2.711 1.00 94.94 96 ILE A CA 1
ATOM 764 C C . ILE A 1 96 ? 14.279 -5.542 3.058 1.00 94.94 96 ILE A C 1
ATOM 766 O O . ILE A 1 96 ? 14.210 -4.352 2.727 1.00 94.94 96 ILE A O 1
ATOM 770 N N . PRO A 1 97 ? 13.318 -6.170 3.761 1.00 92.69 97 PRO A N 1
ATOM 771 C CA . PRO A 1 97 ? 12.109 -5.500 4.209 1.00 92.69 97 PRO A CA 1
ATOM 772 C C . PRO A 1 97 ? 12.403 -4.277 5.074 1.00 92.69 97 PRO A C 1
ATOM 774 O O . PRO A 1 97 ? 13.252 -4.316 5.968 1.00 92.69 97 PRO A O 1
ATOM 777 N N . SER A 1 98 ? 11.659 -3.199 4.838 1.00 87.94 98 SER A N 1
ATOM 778 C CA . SER A 1 98 ? 11.714 -1.980 5.640 1.00 87.94 98 SER A CA 1
ATOM 779 C C . SER A 1 98 ? 10.309 -1.479 5.963 1.00 87.94 98 SER A C 1
ATOM 781 O O . SER A 1 98 ? 9.352 -1.690 5.213 1.00 87.94 98 SER A O 1
ATOM 783 N N . LEU A 1 99 ? 10.185 -0.827 7.120 1.00 93.81 99 LEU A N 1
ATOM 784 C CA . LEU A 1 99 ? 8.941 -0.201 7.547 1.00 93.81 99 LEU A CA 1
ATOM 785 C C . LEU A 1 99 ? 9.008 1.306 7.316 1.00 93.81 99 LEU A C 1
ATOM 787 O O . LEU A 1 99 ? 9.935 1.973 7.775 1.00 93.81 99 LEU A O 1
ATOM 791 N N . VAL A 1 100 ? 7.974 1.847 6.683 1.00 94.69 100 VAL A N 1
ATOM 792 C CA . VAL A 1 100 ? 7.698 3.281 6.639 1.00 94.69 100 VAL A CA 1
ATOM 793 C C . VAL A 1 100 ? 7.049 3.687 7.961 1.00 94.69 100 VAL A C 1
ATOM 795 O O . VAL A 1 100 ? 6.118 3.031 8.442 1.00 94.69 100 VAL A O 1
ATOM 798 N N . ASP A 1 101 ? 7.583 4.738 8.584 1.00 92.50 101 ASP A N 1
ATOM 799 C CA . ASP A 1 101 ? 7.180 5.236 9.908 1.00 92.50 101 ASP A CA 1
ATOM 800 C C . ASP A 1 101 ? 7.161 4.164 11.013 1.00 92.50 101 ASP A C 1
ATOM 802 O O . ASP A 1 101 ? 6.414 4.269 11.988 1.00 92.50 101 ASP A O 1
ATOM 806 N N . ASN A 1 102 ? 7.968 3.105 10.861 1.00 94.25 102 ASN A N 1
ATOM 807 C CA . ASN A 1 102 ? 7.991 1.956 11.771 1.00 94.25 102 ASN A CA 1
ATOM 808 C C . ASN A 1 102 ? 6.601 1.304 11.971 1.00 94.25 102 ASN A C 1
ATOM 810 O O . ASN A 1 102 ? 6.319 0.737 13.029 1.00 94.25 102 ASN A O 1
ATOM 814 N N . PHE A 1 103 ? 5.716 1.415 10.973 1.00 96.00 103 PHE A N 1
ATOM 815 C CA . PHE A 1 103 ? 4.327 0.957 11.064 1.00 96.00 103 PHE A CA 1
ATOM 816 C C . PHE A 1 103 ? 3.825 0.276 9.787 1.00 96.00 103 PHE A C 1
ATOM 818 O O . PHE A 1 103 ? 3.209 -0.786 9.870 1.00 96.00 103 PHE A O 1
ATOM 825 N N . PHE A 1 104 ? 4.085 0.866 8.619 1.00 97.94 104 PHE A N 1
ATOM 826 C CA . PHE A 1 104 ? 3.647 0.328 7.332 1.00 97.94 104 PHE A CA 1
ATOM 827 C C . PHE A 1 104 ? 4.781 -0.436 6.663 1.00 97.94 104 PHE A C 1
ATOM 829 O O . PHE A 1 104 ? 5.873 0.095 6.510 1.00 97.94 104 PHE A O 1
ATOM 836 N N . GLU A 1 105 ? 4.525 -1.649 6.200 1.00 97.06 105 GLU A N 1
ATOM 837 C CA . GLU A 1 105 ? 5.407 -2.309 5.243 1.00 97.06 105 GLU A CA 1
ATOM 838 C C . GLU A 1 105 ? 4.993 -1.886 3.834 1.00 97.06 105 GLU A C 1
ATOM 840 O O . GLU A 1 105 ? 3.812 -1.966 3.491 1.00 97.06 105 GLU A O 1
ATOM 845 N N . ARG A 1 106 ? 5.953 -1.420 3.028 1.00 96.56 106 ARG A N 1
ATOM 846 C CA . ARG A 1 106 ? 5.724 -1.059 1.626 1.00 96.56 106 ARG A CA 1
ATOM 847 C C . ARG A 1 106 ? 6.540 -1.970 0.727 1.00 96.56 106 ARG A C 1
ATOM 849 O O . ARG A 1 106 ? 7.766 -1.932 0.764 1.00 96.56 106 ARG A O 1
ATOM 856 N N . LYS A 1 107 ? 5.843 -2.736 -0.102 1.00 97.06 107 LYS A N 1
ATOM 857 C CA . LYS A 1 107 ? 6.415 -3.744 -0.986 1.00 97.06 107 LYS A CA 1
ATOM 858 C C . LYS A 1 107 ? 6.104 -3.424 -2.440 1.00 97.06 107 LYS A C 1
ATOM 860 O O . LYS A 1 107 ? 5.008 -2.972 -2.756 1.00 97.06 107 LYS A O 1
ATOM 865 N N . LEU A 1 108 ? 7.071 -3.662 -3.306 1.00 97.62 108 LEU A N 1
ATOM 866 C CA . LEU A 1 108 ? 7.028 -3.454 -4.741 1.00 97.62 108 LEU A CA 1
ATOM 867 C C . LEU A 1 108 ? 7.228 -4.809 -5.417 1.00 97.62 108 LEU A C 1
ATOM 869 O O . LEU A 1 108 ? 8.185 -5.506 -5.103 1.00 97.62 108 LEU A O 1
ATOM 873 N N . ILE A 1 109 ? 6.351 -5.164 -6.345 1.00 97.75 109 ILE A N 1
ATOM 874 C CA . ILE A 1 109 ? 6.552 -6.274 -7.274 1.00 97.75 109 ILE A CA 1
ATOM 875 C C . ILE A 1 109 ? 6.558 -5.679 -8.674 1.00 97.75 109 ILE A C 1
ATOM 877 O O . ILE A 1 109 ? 5.747 -4.805 -8.990 1.00 97.75 109 ILE A O 1
ATOM 881 N N . ILE A 1 110 ? 7.510 -6.120 -9.481 1.00 96.81 110 ILE A N 1
ATOM 882 C CA . ILE A 1 110 ? 7.628 -5.741 -10.883 1.00 96.81 110 ILE A CA 1
ATOM 883 C C . ILE A 1 110 ? 7.476 -7.019 -11.681 1.00 96.81 110 ILE A C 1
ATOM 885 O O . ILE A 1 110 ? 8.151 -7.999 -11.377 1.00 96.81 110 ILE A O 1
ATOM 889 N N . ASP A 1 111 ? 6.614 -6.995 -12.684 1.00 97.44 111 ASP A N 1
ATOM 890 C CA . ASP A 1 111 ? 6.357 -8.119 -13.563 1.00 97.44 111 ASP A CA 1
ATOM 891 C C . ASP A 1 111 ? 6.634 -7.757 -15.022 1.00 97.44 111 ASP A C 1
ATOM 893 O O . ASP A 1 111 ? 6.425 -6.622 -15.474 1.00 97.44 111 ASP A O 1
ATOM 897 N N . ASP A 1 112 ? 7.151 -8.739 -15.755 1.00 97.12 112 ASP A N 1
ATOM 898 C CA . ASP A 1 112 ? 7.342 -8.640 -17.194 1.00 97.12 112 ASP A CA 1
ATOM 899 C C . ASP A 1 112 ? 5.986 -8.568 -17.899 1.00 97.12 112 ASP A C 1
ATOM 901 O O . ASP A 1 112 ? 5.079 -9.353 -17.626 1.00 97.12 112 ASP A O 1
ATOM 905 N N . VAL A 1 113 ? 5.864 -7.642 -18.849 1.00 97.25 113 VAL A N 1
ATOM 906 C CA . VAL A 1 113 ? 4.683 -7.530 -19.710 1.00 97.25 113 VAL A CA 1
ATOM 907 C C . VAL A 1 113 ? 4.942 -8.291 -20.999 1.00 97.25 113 VAL A C 1
ATOM 909 O O . VAL A 1 113 ? 6.019 -8.175 -21.583 1.00 97.25 113 VAL A O 1
ATOM 912 N N . LEU A 1 114 ? 3.963 -9.068 -21.456 1.00 97.56 114 LEU A N 1
ATOM 913 C CA . LEU A 1 114 ? 4.039 -9.792 -22.724 1.00 97.56 114 LEU A CA 1
ATOM 914 C C . LEU A 1 114 ? 3.152 -9.115 -23.772 1.00 97.56 114 LEU A C 1
ATOM 916 O O . LEU A 1 114 ? 2.071 -8.616 -23.448 1.00 97.56 114 LEU A O 1
ATOM 920 N N . ARG A 1 115 ? 3.599 -9.133 -25.031 1.00 97.00 115 ARG A N 1
ATOM 921 C CA . ARG A 1 115 ? 2.819 -8.697 -26.194 1.00 97.00 115 ARG A CA 1
ATOM 922 C C . ARG A 1 115 ? 2.563 -9.830 -27.168 1.00 97.00 115 ARG A C 1
ATOM 924 O O . ARG A 1 115 ? 3.464 -10.623 -27.462 1.00 97.00 115 ARG A O 1
ATOM 931 N N . ASP A 1 116 ? 1.338 -9.891 -27.673 1.00 96.62 116 ASP A N 1
ATOM 932 C CA . ASP A 1 116 ? 0.942 -10.854 -28.693 1.00 96.62 116 ASP A CA 1
ATOM 933 C C . ASP A 1 116 ? 1.370 -10.420 -30.113 1.00 96.62 116 ASP A C 1
ATOM 935 O O . ASP A 1 116 ? 2.093 -9.443 -30.312 1.00 96.62 116 ASP A O 1
ATOM 939 N N . ALA A 1 117 ? 0.947 -11.172 -31.135 1.00 96.25 117 ALA A N 1
ATOM 940 C CA . ALA A 1 117 ? 1.307 -10.893 -32.528 1.00 96.25 117 ALA A CA 1
ATOM 941 C C . ALA A 1 117 ? 0.691 -9.597 -33.101 1.00 96.25 117 ALA A C 1
ATOM 943 O O . ALA A 1 117 ? 1.125 -9.156 -34.166 1.00 96.25 117 ALA A O 1
ATOM 944 N N . ASN A 1 118 ? -0.305 -9.013 -32.429 1.00 96.56 118 ASN A N 1
ATOM 945 C CA . ASN A 1 118 ? -0.945 -7.752 -32.803 1.00 96.56 118 ASN A CA 1
ATOM 946 C C . ASN A 1 118 ? -0.393 -6.554 -32.016 1.00 96.56 118 ASN A C 1
ATOM 948 O O . ASN A 1 118 ? -0.914 -5.454 -32.178 1.00 96.56 118 ASN A O 1
ATOM 952 N N . ASP A 1 119 ? 0.665 -6.758 -31.222 1.00 92.50 119 ASP A N 1
ATOM 953 C CA . ASP A 1 119 ? 1.260 -5.760 -30.324 1.00 92.50 119 ASP A CA 1
ATOM 954 C C . ASP A 1 119 ? 0.375 -5.406 -29.109 1.00 92.50 119 ASP A C 1
ATOM 956 O O . ASP A 1 119 ? 0.626 -4.416 -28.417 1.00 92.50 119 ASP A O 1
ATOM 960 N N . ASP A 1 120 ? -0.628 -6.234 -28.795 1.00 95.62 120 ASP A N 1
ATOM 961 C CA . ASP A 1 120 ? -1.495 -6.055 -27.629 1.00 95.62 120 ASP A CA 1
ATOM 962 C C . ASP A 1 120 ? -0.878 -6.695 -26.375 1.00 95.62 120 ASP A C 1
ATOM 964 O O . ASP A 1 120 ? -0.280 -7.772 -26.443 1.00 95.62 120 ASP A O 1
ATOM 968 N N . ILE A 1 121 ? -1.054 -6.058 -25.207 1.00 95.75 121 ILE A N 1
ATOM 969 C CA . ILE A 1 121 ? -0.681 -6.659 -23.913 1.00 95.75 121 ILE A CA 1
ATOM 970 C C . ILE A 1 121 ? -1.536 -7.910 -23.681 1.00 95.75 121 ILE A C 1
ATOM 972 O O . ILE A 1 121 ? -2.764 -7.851 -23.763 1.00 95.75 121 ILE A O 1
ATOM 976 N N . SER A 1 122 ? -0.887 -9.032 -23.375 1.00 96.19 122 SER A N 1
ATOM 977 C CA . SER A 1 122 ? -1.525 -10.348 -23.297 1.00 96.19 122 SER A CA 1
ATOM 978 C C . SER A 1 122 ? -0.838 -11.253 -22.273 1.00 96.19 122 SER A C 1
ATOM 980 O O . SER A 1 122 ? 0.316 -11.039 -21.922 1.00 96.19 122 SER A O 1
ATOM 982 N N . ASP A 1 123 ? -1.515 -12.316 -21.832 1.00 93.31 123 ASP A N 1
ATOM 983 C CA . ASP A 1 123 ? -0.950 -13.332 -20.924 1.00 93.31 123 ASP A CA 1
ATOM 984 C C . ASP A 1 123 ? 0.077 -14.251 -21.615 1.00 93.31 123 ASP A C 1
ATOM 986 O O . ASP A 1 123 ? 0.705 -15.107 -20.989 1.00 93.31 123 ASP A O 1
ATOM 990 N N . SER A 1 124 ? 0.225 -14.128 -22.934 1.00 92.88 124 SER A N 1
ATOM 991 C CA . SER A 1 124 ? 1.154 -14.922 -23.732 1.00 92.88 124 SER A CA 1
ATOM 992 C C . SER A 1 124 ? 1.739 -14.092 -24.862 1.00 92.88 124 SER A C 1
ATOM 994 O O . SER A 1 124 ? 1.062 -13.226 -25.413 1.00 92.88 124 SER A O 1
ATOM 996 N N . GLY A 1 125 ? 2.979 -14.388 -25.242 1.00 94.75 125 GLY A N 1
ATOM 997 C CA . GLY A 1 125 ? 3.652 -13.671 -26.315 1.00 94.75 125 GLY A CA 1
ATOM 998 C C . GLY A 1 125 ? 5.133 -13.476 -26.041 1.00 94.75 125 GLY A C 1
ATOM 999 O O . GLY A 1 125 ? 5.773 -14.316 -25.405 1.00 94.75 125 GLY A O 1
ATOM 1000 N N . VAL A 1 126 ? 5.674 -12.375 -26.551 1.00 97.00 126 VAL A N 1
ATOM 1001 C CA . VAL A 1 126 ? 7.074 -11.980 -26.363 1.00 97.00 126 VAL A CA 1
ATOM 1002 C C . VAL A 1 126 ? 7.152 -10.920 -25.271 1.00 97.00 126 VAL A C 1
ATOM 1004 O O . VAL A 1 126 ? 6.288 -10.052 -25.197 1.00 97.00 126 VAL A O 1
ATOM 1007 N N . VAL A 1 127 ? 8.182 -10.987 -24.426 1.00 96.44 127 VAL A N 1
ATOM 1008 C CA . VAL A 1 127 ? 8.430 -9.978 -23.387 1.00 96.44 127 VAL A CA 1
ATOM 1009 C C . VAL A 1 127 ? 8.682 -8.613 -24.026 1.00 96.44 127 VAL A C 1
ATOM 1011 O O . VAL A 1 127 ? 9.585 -8.469 -24.850 1.00 96.44 127 VAL A O 1
ATOM 1014 N N . ASP A 1 128 ? 7.911 -7.616 -23.602 1.00 95.88 128 ASP A N 1
ATOM 1015 C CA . ASP A 1 128 ? 8.166 -6.205 -23.861 1.00 95.88 128 ASP A CA 1
ATOM 1016 C C . ASP A 1 128 ? 9.256 -5.721 -22.892 1.00 95.88 128 ASP A C 1
ATOM 1018 O O . ASP A 1 128 ? 9.029 -5.541 -21.694 1.00 95.88 128 ASP A O 1
ATOM 1022 N N . SER A 1 129 ? 10.478 -5.543 -23.398 1.00 93.56 129 SER A N 1
ATOM 1023 C CA . SER A 1 129 ? 11.612 -5.063 -22.596 1.00 93.56 129 SER A CA 1
ATOM 1024 C C . SER A 1 129 ? 11.454 -3.619 -22.116 1.00 93.56 129 SER A C 1
ATOM 1026 O O . SER A 1 129 ? 12.134 -3.214 -21.170 1.00 93.56 129 SER A O 1
ATOM 1028 N N . ASP A 1 130 ? 10.567 -2.858 -22.755 1.00 95.00 130 ASP A N 1
ATOM 1029 C CA . ASP A 1 130 ? 10.342 -1.443 -22.505 1.00 95.00 130 ASP A CA 1
ATOM 1030 C C . ASP A 1 130 ? 9.068 -1.188 -21.699 1.00 95.00 130 ASP A C 1
ATOM 1032 O O . ASP A 1 130 ? 8.800 -0.040 -21.368 1.00 95.00 130 ASP A O 1
ATOM 1036 N N . THR A 1 131 ? 8.312 -2.219 -21.306 1.00 95.88 131 THR A N 1
ATOM 1037 C CA . THR A 1 131 ? 7.151 -2.074 -20.418 1.00 95.88 131 THR A CA 1
ATOM 1038 C C . THR A 1 131 ? 7.207 -3.072 -19.268 1.00 95.88 131 THR A C 1
ATOM 1040 O O . THR A 1 131 ? 7.428 -4.264 -19.460 1.00 95.88 131 THR A O 1
ATOM 1043 N N . LYS A 1 132 ? 6.958 -2.588 -18.049 1.00 96.38 132 LYS A N 1
ATOM 1044 C CA . LYS A 1 132 ? 6.779 -3.419 -16.854 1.00 96.38 132 LYS A CA 1
ATOM 1045 C C . LYS A 1 132 ? 5.427 -3.145 -16.216 1.00 96.38 132 LYS A C 1
ATOM 1047 O O . LYS A 1 132 ? 4.972 -1.998 -16.196 1.00 96.38 132 LYS A O 1
ATOM 1052 N N . GLU A 1 133 ? 4.806 -4.181 -15.666 1.00 97.44 133 GLU A N 1
ATOM 1053 C CA . GLU A 1 133 ? 3.705 -4.015 -14.727 1.00 97.44 133 GLU A CA 1
ATOM 1054 C C . GLU A 1 133 ? 4.298 -3.847 -13.341 1.00 97.44 133 GLU A C 1
ATOM 1056 O O . GLU A 1 133 ? 5.172 -4.598 -12.918 1.00 97.44 133 GLU A O 1
ATOM 1061 N N . VAL A 1 134 ? 3.849 -2.827 -12.632 1.00 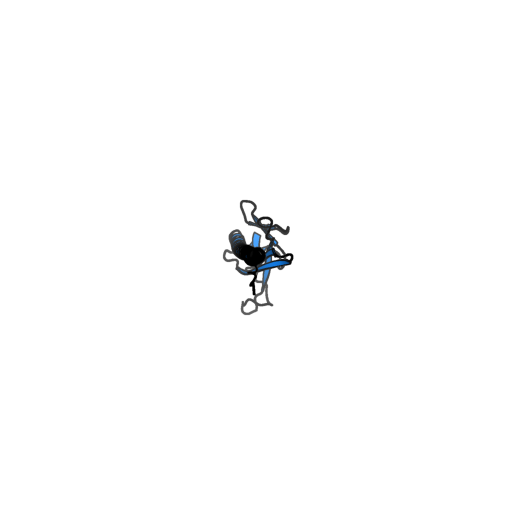97.44 134 VAL A N 1
ATOM 1062 C CA . VAL A 1 134 ? 4.344 -2.525 -11.304 1.00 97.44 134 VAL A CA 1
ATOM 1063 C C . VAL A 1 134 ? 3.185 -2.579 -10.337 1.00 97.44 134 VAL A C 1
ATOM 1065 O O . VAL A 1 134 ? 2.234 -1.812 -10.473 1.00 97.44 134 VAL A O 1
ATOM 1068 N N . THR A 1 135 ? 3.288 -3.451 -9.337 1.00 98.31 135 THR A N 1
ATOM 1069 C CA . THR A 1 135 ? 2.295 -3.588 -8.274 1.00 98.31 135 THR A CA 1
ATOM 1070 C C . THR A 1 135 ? 2.908 -3.243 -6.927 1.00 98.31 135 THR A C 1
ATOM 1072 O O . THR A 1 135 ? 3.841 -3.887 -6.451 1.00 98.31 135 THR A O 1
ATOM 1075 N N . LEU A 1 136 ? 2.351 -2.226 -6.279 1.00 98.19 136 LEU A N 1
ATOM 1076 C CA . LEU A 1 136 ? 2.728 -1.815 -4.935 1.00 98.19 136 LEU A CA 1
ATOM 1077 C C . LEU A 1 136 ? 1.726 -2.340 -3.923 1.00 98.19 136 LEU A C 1
ATOM 1079 O O . LEU A 1 136 ? 0.520 -2.333 -4.160 1.00 98.19 136 LEU A O 1
ATOM 1083 N N . TYR A 1 137 ? 2.239 -2.727 -2.765 1.00 98.25 137 TYR A N 1
ATOM 1084 C CA . TYR A 1 137 ? 1.477 -3.174 -1.616 1.00 98.25 137 TYR A CA 1
ATOM 1085 C C . TYR A 1 137 ? 1.881 -2.357 -0.397 1.00 98.25 137 TYR A C 1
ATOM 1087 O O . TYR A 1 137 ? 3.066 -2.142 -0.144 1.00 98.25 137 TYR A O 1
ATOM 1095 N N . VAL A 1 138 ? 0.894 -1.940 0.388 1.00 98.31 138 VAL A N 1
ATOM 1096 C CA . VAL A 1 138 ? 1.101 -1.357 1.712 1.00 98.31 138 VAL A CA 1
ATOM 1097 C C . V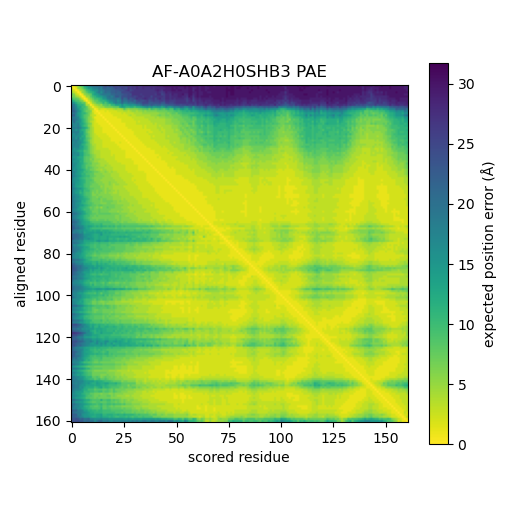AL A 1 138 ? 0.325 -2.182 2.724 1.00 98.31 138 VAL A C 1
ATOM 1099 O O . VAL A 1 138 ? -0.896 -2.323 2.603 1.00 98.31 138 VAL A O 1
ATOM 1102 N N . SER A 1 139 ? 1.026 -2.726 3.717 1.00 97.81 139 SER A N 1
ATOM 1103 C CA . SER A 1 139 ? 0.452 -3.568 4.766 1.00 97.81 139 SER A CA 1
ATOM 1104 C C . SER A 1 139 ? 0.749 -3.062 6.172 1.00 97.81 139 SER A C 1
ATOM 1106 O O . SER A 1 139 ? 1.816 -2.524 6.450 1.00 97.81 139 SER A O 1
ATOM 1108 N N . TRP A 1 140 ? -0.215 -3.236 7.076 1.00 97.69 140 TRP A N 1
ATOM 1109 C CA . TRP A 1 140 ? -0.088 -2.896 8.495 1.00 97.69 140 TRP A CA 1
ATOM 1110 C C . TRP A 1 140 ? -0.966 -3.802 9.363 1.00 97.69 140 TRP A C 1
ATOM 1112 O O . TRP A 1 140 ? -1.896 -4.448 8.879 1.00 97.69 140 TRP A O 1
ATOM 1122 N N . GLN A 1 141 ? -0.686 -3.840 10.666 1.00 95.38 141 GLN A N 1
ATOM 1123 C CA . GLN A 1 141 ? -1.526 -4.543 11.638 1.00 95.38 141 GLN A CA 1
ATOM 1124 C C . GLN A 1 141 ? -2.716 -3.673 12.056 1.00 95.38 141 GLN A C 1
ATOM 1126 O O . GLN A 1 141 ? -2.551 -2.553 12.540 1.00 95.38 141 GLN A O 1
ATOM 1131 N N . GLU A 1 142 ? -3.926 -4.209 11.932 1.00 92.81 142 GLU A N 1
ATOM 1132 C CA . GLU A 1 142 ? -5.161 -3.574 12.384 1.00 92.81 142 GLU A CA 1
ATOM 1133 C C . GLU A 1 142 ? -6.037 -4.608 13.095 1.00 92.81 142 GLU A C 1
ATOM 1135 O O . GLU A 1 142 ? -6.336 -5.667 12.552 1.00 92.81 142 GLU A O 1
ATOM 1140 N N . ALA A 1 143 ? -6.436 -4.320 14.338 1.00 88.25 143 ALA A N 1
ATOM 1141 C CA . ALA A 1 143 ? -7.263 -5.218 15.156 1.00 88.25 143 ALA A CA 1
ATOM 1142 C C . ALA A 1 143 ? -6.732 -6.671 15.265 1.00 88.25 143 ALA A C 1
ATOM 1144 O O . ALA A 1 143 ? -7.513 -7.610 15.395 1.00 88.25 143 ALA A O 1
ATOM 1145 N N . GLY A 1 144 ? -5.405 -6.853 15.240 1.00 89.88 144 GLY A N 1
ATOM 1146 C CA . GLY A 1 144 ? -4.750 -8.163 15.350 1.00 89.88 144 GLY A CA 1
ATOM 1147 C C . GLY A 1 144 ? -4.659 -8.953 14.040 1.00 89.88 144 GLY A C 1
ATOM 1148 O O . GLY A 1 144 ? -4.297 -10.126 14.077 1.00 89.88 144 GLY A O 1
ATOM 1149 N N . VAL A 1 145 ? -4.990 -8.335 12.903 1.00 93.94 145 VAL A N 1
ATOM 1150 C CA . VAL A 1 145 ? -4.890 -8.944 11.572 1.00 93.94 145 VAL A CA 1
ATOM 1151 C C . VAL A 1 145 ? -4.110 -8.019 10.637 1.00 93.94 145 VAL A C 1
ATOM 1153 O O . VAL A 1 145 ? -4.227 -6.794 10.710 1.00 93.94 145 VAL A O 1
ATOM 1156 N N . THR A 1 146 ? -3.336 -8.598 9.720 1.00 95.94 146 THR A N 1
ATOM 1157 C CA . THR A 1 146 ? -2.693 -7.838 8.643 1.00 95.94 146 THR A CA 1
ATOM 1158 C C . THR A 1 146 ? -3.746 -7.325 7.663 1.00 95.94 146 THR A C 1
ATOM 1160 O O . THR A 1 146 ? -4.478 -8.106 7.059 1.00 95.94 146 THR A O 1
ATOM 1163 N N . THR A 1 147 ? -3.800 -6.010 7.481 1.00 96.75 147 THR A N 1
ATOM 1164 C CA . THR A 1 147 ? -4.552 -5.360 6.406 1.00 96.75 147 THR A CA 1
ATOM 1165 C C . THR A 1 147 ? -3.581 -4.940 5.316 1.00 96.75 147 THR A C 1
ATOM 1167 O O . THR A 1 147 ? -2.539 -4.366 5.622 1.00 96.75 147 THR A O 1
ATOM 1170 N N . THR A 1 148 ? -3.940 -5.194 4.057 1.00 97.38 148 THR A N 1
ATOM 1171 C CA . THR A 1 148 ? -3.134 -4.838 2.884 1.00 97.38 148 THR A CA 1
ATOM 1172 C C . THR A 1 148 ? -3.972 -4.036 1.890 1.00 97.38 148 THR A C 1
ATOM 1174 O O . THR A 1 148 ? -5.167 -4.292 1.693 1.00 97.38 148 THR A O 1
ATOM 1177 N N . ARG A 1 149 ? -3.341 -3.045 1.266 1.00 97.94 149 ARG A N 1
ATOM 1178 C CA . ARG A 1 149 ? -3.847 -2.295 0.113 1.00 97.94 149 ARG A CA 1
ATOM 1179 C C . ARG A 1 149 ? -2.836 -2.397 -1.015 1.00 97.94 149 ARG A C 1
ATOM 1181 O O . ARG A 1 149 ? -1.647 -2.529 -0.738 1.00 97.94 149 ARG A O 1
ATOM 1188 N N . SER A 1 150 ? -3.305 -2.321 -2.251 1.00 98.25 150 SER A N 1
ATOM 1189 C CA . SER A 1 150 ? -2.434 -2.349 -3.418 1.00 98.25 150 SER A CA 1
ATOM 1190 C C . SER A 1 150 ? -2.901 -1.401 -4.511 1.00 98.25 150 SER A C 1
ATOM 1192 O O . SER A 1 150 ? -4.074 -1.028 -4.570 1.00 98.25 150 SER A O 1
ATOM 1194 N N . ILE A 1 151 ? -1.957 -1.019 -5.362 1.00 98.31 151 ILE A N 1
ATOM 1195 C CA . ILE A 1 151 ? -2.186 -0.323 -6.626 1.00 98.31 151 ILE A CA 1
ATOM 1196 C C . ILE A 1 151 ? -1.273 -0.958 -7.673 1.00 98.31 151 ILE A C 1
ATOM 1198 O O . ILE A 1 151 ? -0.133 -1.300 -7.351 1.00 98.31 151 ILE A O 1
ATOM 1202 N N . SER A 1 152 ? -1.760 -1.120 -8.900 1.00 97.50 152 SER A N 1
ATOM 1203 C CA . SER A 1 152 ? -0.935 -1.529 -10.035 1.00 97.50 152 SER A CA 1
ATOM 1204 C C . SER A 1 152 ? -0.985 -0.491 -11.150 1.00 97.5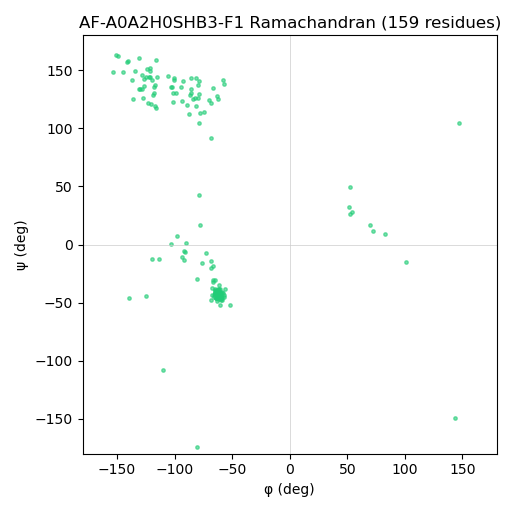0 152 SER A C 1
ATOM 1206 O O . SER A 1 152 ? -1.964 0.244 -11.301 1.00 97.50 152 SER A O 1
ATOM 1208 N N . SER A 1 153 ? 0.108 -0.389 -11.900 1.00 96.25 153 SER A N 1
ATOM 1209 C CA . SER A 1 153 ? 0.217 0.456 -13.086 1.00 96.25 153 SER A CA 1
ATOM 1210 C C . SER A 1 153 ? 1.264 -0.112 -14.029 1.00 96.25 153 SER A C 1
ATOM 1212 O O . SER A 1 153 ? 2.285 -0.639 -13.593 1.00 96.25 153 SER A O 1
ATOM 1214 N N . TYR A 1 154 ? 1.062 0.095 -15.325 1.00 96.62 154 TYR A N 1
ATOM 1215 C CA . TYR A 1 154 ? 2.115 -0.102 -16.310 1.00 96.62 154 TYR A CA 1
ATOM 1216 C C . TYR A 1 154 ? 3.067 1.092 -16.311 1.00 96.62 154 TYR A C 1
ATOM 1218 O O . TYR A 1 154 ? 2.642 2.246 -16.180 1.00 96.62 154 TYR A O 1
ATOM 1226 N N . VAL A 1 155 ? 4.356 0.808 -16.455 1.00 96.56 155 VAL A N 1
ATOM 1227 C CA . VAL A 1 155 ? 5.412 1.807 -16.611 1.00 96.56 155 VAL A CA 1
ATOM 1228 C C . VAL A 1 155 ? 6.216 1.443 -17.848 1.00 96.56 155 VAL A C 1
ATOM 1230 O O . VAL A 1 155 ? 6.695 0.320 -17.967 1.00 96.56 155 VAL A O 1
ATOM 1233 N N . THR A 1 156 ? 6.356 2.406 -18.758 1.00 95.50 156 THR A N 1
ATOM 1234 C CA . THR A 1 156 ? 7.045 2.224 -20.040 1.00 95.50 156 THR A CA 1
ATOM 1235 C C . THR A 1 156 ? 8.295 3.093 -20.108 1.00 95.50 156 THR A C 1
ATOM 1237 O O . THR A 1 156 ? 8.292 4.228 -19.617 1.00 95.50 156 THR A O 1
ATOM 1240 N N . ASN A 1 157 ? 9.342 2.580 -20.743 1.00 95.44 157 ASN A N 1
ATOM 1241 C CA . ASN A 1 157 ? 10.567 3.279 -21.083 1.00 95.44 157 ASN A CA 1
ATOM 1242 C C . ASN A 1 157 ? 10.304 4.341 -22.160 1.00 95.44 157 ASN A C 1
ATOM 1244 O O . ASN A 1 157 ? 10.342 4.076 -23.356 1.00 95.44 157 ASN A O 1
ATOM 1248 N N . ILE A 1 158 ? 10.006 5.567 -21.734 1.00 94.19 158 ILE A N 1
ATOM 1249 C CA . ILE A 1 158 ? 9.737 6.686 -22.653 1.00 94.19 158 ILE A CA 1
ATOM 1250 C C . ILE A 1 158 ? 10.994 7.495 -23.011 1.00 94.19 158 ILE A C 1
ATOM 1252 O O . ILE A 1 158 ? 10.917 8.400 -23.841 1.00 94.19 158 ILE A O 1
ATOM 1256 N N . PHE A 1 159 ? 12.134 7.201 -22.375 1.00 92.12 159 PHE A N 1
ATOM 1257 C CA . PHE A 1 159 ? 13.377 7.968 -22.517 1.00 92.12 159 PHE A CA 1
ATOM 1258 C C . PHE A 1 159 ? 14.516 7.195 -23.189 1.00 92.12 159 PHE A C 1
ATOM 1260 O O . PHE A 1 159 ? 15.494 7.826 -23.585 1.00 92.12 159 PHE A O 1
ATOM 1267 N N . ASN A 1 160 ? 14.391 5.873 -23.354 1.00 86.38 160 ASN A N 1
ATOM 1268 C CA . ASN A 1 160 ? 15.418 4.995 -23.923 1.00 86.38 160 ASN A CA 1
ATOM 1269 C C . ASN A 1 160 ? 16.787 5.159 -23.234 1.00 86.38 160 ASN A C 1
ATOM 1271 O O . ASN A 1 160 ? 17.800 5.363 -23.909 1.00 86.38 160 ASN A O 1
ATOM 1275 N N . ASN A 1 161 ? 16.802 5.120 -21.894 1.00 79.12 161 ASN A N 1
ATOM 1276 C CA . ASN A 1 161 ? 17.964 5.438 -21.051 1.00 79.12 161 ASN A CA 1
ATOM 1277 C C . ASN A 1 161 ? 18.421 4.320 -20.092 1.00 79.12 161 ASN A C 1
ATOM 1279 O O . ASN A 1 161 ? 17.766 3.258 -19.960 1.00 79.12 161 ASN A O 1
#

pLDDT: mean 92.69, std 9.81, range [47.12, 98.5]

Secondary structure (DSSP, 8-state):
--------TTHHHHHHHHHHHHHHHHHHHHHHHHHHHHHHHHHHHHHHHHHHHHHHHHHHHHHHHHH-TTTTGGGSPTTEEEEEEE-SSSEEEESS--EETTTEEEEEEEEEEEE-TTS-EESSSEEEEEEEEEEEEEEEEETTEEEEEEEEEEEE-SS--

Foldseek 3Di:
DDDDDDDPPPVVVVVVVVVVVVVVVVVVVVVVVVVVVVLVVVVVVVVVVQVVVQVVVVVLVVQQLVVPCVVAVLPDDAPAKWAWDDPPPHIHIDSDWDDDVVFKTKIKGKHWWAADPVRDTDPDHHTDSFKIKMKMKIWGDRPNDIDIDMDIDMDGNPPND